Protein AF-A0A2T0LSN9-F1 (afdb_monomer_lite)

Foldseek 3Di:
DVVCVVVLQWADPDPVVLVVQLCCQLCVVQVVCVVDPHDGDDPVRNVVSNVRSVVVSSVVTHDPVGD

Sequence (67 aa):
MRRLADRGLLALEDAGRAANHYRWLVTGAAVTRAQSSVPPLDDAERDDLVRSGVRAFRHGYLPPDQR

pLDDT: mean 93.58, std 6.11, range [66.12, 98.5]

InterPro domains:
  IPR039536 Transcriptional regulator TetR, C-terminal, Proteobacteria type [PF14246] (2-61)

Secondary structure (DSSP, 8-state):
-HHHHTTTSS--S-HHHHHHHHHHHHHHHHHHHHTSSSPPP-HHHHHHHHHHHHHHHHHHH--GGG-

Radius of gyration: 14.0 Å; chains: 1; bounding box: 23×21×41 Å

Structure (mmCIF, N/CA/C/O backbone):
data_AF-A0A2T0LSN9-F1
#
_entry.id   AF-A0A2T0LSN9-F1
#
loop_
_atom_site.group_PDB
_atom_site.id
_atom_site.type_symbol
_atom_site.label_atom_id
_atom_site.label_alt_id
_atom_site.label_comp_id
_atom_site.label_asym_id
_atom_site.label_entity_id
_atom_site.label_seq_id
_atom_site.pdbx_PDB_ins_code
_atom_site.Cartn_x
_atom_site.Cartn_y
_atom_site.Cartn_z
_atom_site.occupancy
_atom_site.B_iso_or_equiv
_atom_site.auth_seq_id
_atom_site.auth_comp_id
_atom_site.auth_asym_id
_atom_site.auth_atom_id
_atom_site.pdbx_PDB_model_num
ATOM 1 N N . MET A 1 1 ? -11.229 -3.539 5.190 1.00 87.00 1 MET A N 1
ATOM 2 C CA . MET A 1 1 ? -10.653 -2.781 6.322 1.00 87.00 1 MET A CA 1
ATOM 3 C C . MET A 1 1 ? -11.408 -3.004 7.627 1.00 87.00 1 MET A C 1
ATOM 5 O O . MET A 1 1 ? -10.816 -3.615 8.501 1.00 87.00 1 MET A O 1
ATOM 9 N N . ARG A 1 2 ? -12.697 -2.638 7.758 1.00 85.25 2 ARG A N 1
ATOM 10 C CA . ARG A 1 2 ? -13.470 -2.820 9.013 1.00 85.25 2 ARG A CA 1
ATOM 11 C C . ARG A 1 2 ? -13.389 -4.241 9.603 1.00 85.25 2 ARG A C 1
ATOM 13 O O . ARG A 1 2 ? -12.885 -4.388 10.701 1.00 85.25 2 ARG A O 1
ATOM 20 N N . ARG A 1 3 ? -13.669 -5.283 8.807 1.00 89.44 3 ARG A N 1
ATOM 21 C CA . ARG A 1 3 ? -13.544 -6.697 9.238 1.00 89.44 3 ARG A CA 1
ATOM 22 C C . ARG A 1 3 ? -12.159 -7.103 9.777 1.00 89.44 3 ARG A C 1
ATOM 24 O O . ARG A 1 3 ? -12.070 -8.062 10.531 1.00 89.44 3 ARG A O 1
ATOM 31 N N . LEU A 1 4 ? -11.075 -6.449 9.347 1.00 87.25 4 LEU A N 1
ATOM 32 C CA . LEU A 1 4 ? -9.725 -6.729 9.861 1.00 87.25 4 LEU A CA 1
ATOM 33 C C . LEU A 1 4 ? -9.511 -6.056 11.221 1.00 87.25 4 LEU A C 1
ATOM 35 O O . LEU A 1 4 ? -8.918 -6.662 12.107 1.00 87.25 4 LEU A O 1
ATOM 39 N N . ALA A 1 5 ? -10.041 -4.843 11.394 1.00 87.69 5 ALA A N 1
ATOM 40 C CA . ALA A 1 5 ? -10.035 -4.150 12.678 1.00 87.69 5 ALA A CA 1
ATOM 41 C C . ALA A 1 5 ? -10.914 -4.853 13.715 1.00 87.69 5 ALA A C 1
ATOM 43 O O . ALA A 1 5 ? -10.474 -5.053 14.839 1.00 87.69 5 ALA A O 1
ATOM 44 N N . ASP A 1 6 ? -12.102 -5.322 13.320 1.00 89.69 6 ASP A N 1
ATOM 45 C CA . ASP A 1 6 ? -13.013 -6.058 14.210 1.00 89.69 6 ASP A CA 1
ATOM 46 C C . ASP A 1 6 ? -12.383 -7.365 14.733 1.00 89.69 6 ASP A C 1
ATOM 48 O O . ASP A 1 6 ? -12.765 -7.878 15.779 1.00 89.69 6 ASP A O 1
ATOM 52 N N . ARG A 1 7 ? -11.389 -7.902 14.012 1.00 89.69 7 ARG A N 1
ATOM 53 C CA . ARG A 1 7 ? -10.592 -9.077 14.403 1.00 89.69 7 ARG A CA 1
ATOM 54 C C . ARG A 1 7 ? -9.314 -8.725 15.173 1.00 89.69 7 ARG A C 1
ATOM 56 O O . ARG A 1 7 ? -8.498 -9.613 15.400 1.00 89.69 7 ARG A O 1
ATOM 63 N N . GLY A 1 8 ? -9.093 -7.452 15.498 1.00 87.38 8 GLY A N 1
ATOM 64 C CA . GLY A 1 8 ? -7.881 -6.977 16.169 1.00 87.38 8 GLY A CA 1
ATOM 65 C C . GLY A 1 8 ? -6.609 -7.068 15.320 1.00 87.38 8 GLY A C 1
ATOM 66 O O . GLY A 1 8 ? -5.515 -6.964 15.853 1.00 87.38 8 GLY A O 1
ATOM 67 N N . LEU A 1 9 ? -6.719 -7.270 14.001 1.00 89.69 9 LEU A N 1
ATOM 68 C CA . LEU A 1 9 ? -5.553 -7.399 13.115 1.00 89.69 9 LEU A CA 1
ATOM 69 C C . LEU A 1 9 ? -4.997 -6.043 12.662 1.00 89.69 9 LEU A C 1
ATOM 71 O O . LEU A 1 9 ? -3.887 -5.985 12.140 1.00 89.69 9 LEU A O 1
ATOM 75 N N . LEU A 1 10 ? -5.784 -4.972 12.802 1.00 91.06 10 LEU A N 1
ATOM 76 C CA . LEU A 1 10 ? -5.404 -3.597 12.484 1.00 91.06 10 LEU A CA 1
ATOM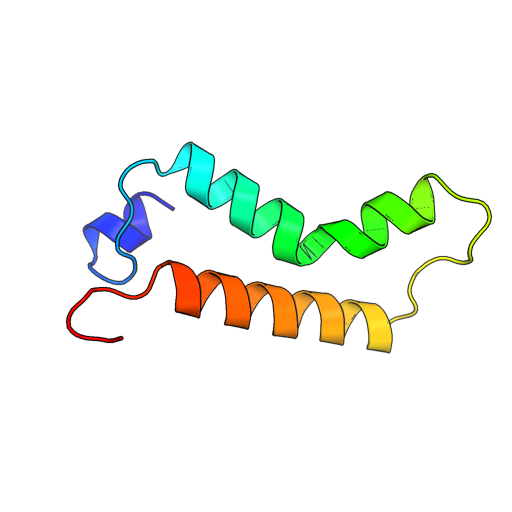 77 C C . LEU A 1 10 ? -6.032 -2.641 13.505 1.00 91.06 10 LEU A C 1
ATOM 79 O O . LEU A 1 10 ? -7.217 -2.763 13.809 1.00 91.06 10 LEU A O 1
ATOM 83 N N . ALA A 1 11 ? -5.282 -1.642 13.960 1.00 92.00 11 ALA A N 1
ATOM 84 C CA . ALA A 1 11 ? -5.818 -0.541 14.756 1.00 92.00 11 ALA A CA 1
ATOM 85 C C . ALA A 1 11 ? -6.311 0.582 13.833 1.00 92.00 11 ALA A C 1
ATOM 87 O O . ALA A 1 11 ? -5.521 1.393 13.352 1.00 92.00 11 ALA A O 1
ATOM 88 N N . LEU A 1 12 ? -7.619 0.610 13.550 1.00 89.75 12 LEU A N 1
ATOM 89 C CA . LEU A 1 12 ? -8.238 1.574 12.633 1.00 89.75 12 LEU A CA 1
ATOM 90 C C . LEU A 1 12 ? -9.255 2.465 13.359 1.00 89.75 12 LEU A C 1
ATOM 92 O O . LEU A 1 12 ? -10.265 1.965 13.849 1.00 89.75 12 LEU A O 1
ATOM 96 N N . GLU A 1 13 ? -9.059 3.782 13.321 1.00 86.44 13 GLU A N 1
ATOM 97 C CA . GLU A 1 13 ? -10.081 4.757 13.740 1.00 86.44 13 GLU A CA 1
ATOM 98 C C . GLU A 1 13 ? -11.114 4.969 12.619 1.00 86.44 13 GLU A C 1
ATOM 100 O O . GLU A 1 13 ? -12.321 4.816 12.811 1.00 86.44 13 GLU A O 1
ATOM 105 N N . ASP A 1 14 ? -10.624 5.205 11.398 1.00 92.19 14 ASP A N 1
ATOM 106 C CA . ASP A 1 14 ? -11.421 5.403 10.188 1.00 92.19 14 ASP A CA 1
ATOM 107 C C . ASP A 1 14 ? -11.020 4.380 9.112 1.00 92.19 14 ASP A C 1
ATOM 109 O O . ASP A 1 14 ? -9.935 4.423 8.522 1.00 92.19 14 ASP A O 1
ATOM 113 N N . ALA A 1 15 ? -11.928 3.440 8.841 1.00 90.94 15 ALA A N 1
ATOM 114 C CA . ALA A 1 15 ? -11.709 2.376 7.868 1.00 90.94 15 ALA A CA 1
ATOM 115 C C . ALA A 1 15 ? -11.636 2.882 6.414 1.00 90.94 15 ALA A C 1
ATOM 117 O O . ALA A 1 15 ? -10.960 2.252 5.596 1.00 90.94 15 ALA A O 1
ATOM 118 N N . GLY A 1 16 ? -12.319 3.984 6.089 1.00 94.44 16 GLY A N 1
ATOM 119 C CA . GLY A 1 16 ? -12.293 4.604 4.764 1.00 94.44 16 GLY A CA 1
ATOM 120 C C . GLY A 1 16 ? -10.969 5.316 4.517 1.00 94.44 16 GLY A C 1
ATOM 121 O O . GLY A 1 16 ? -10.325 5.094 3.489 1.00 94.44 16 GLY A O 1
ATOM 122 N N . ARG A 1 17 ? -10.494 6.078 5.508 1.00 95.56 17 ARG A N 1
ATOM 123 C CA . ARG A 1 17 ? -9.164 6.701 5.468 1.00 95.56 17 ARG A CA 1
ATOM 124 C C . ARG A 1 17 ? -8.055 5.657 5.340 1.00 95.56 17 ARG A C 1
ATOM 126 O O . ARG A 1 17 ? -7.191 5.796 4.476 1.00 95.56 17 ARG A O 1
ATOM 133 N N . ALA A 1 18 ? -8.120 4.576 6.120 1.00 96.06 18 ALA A N 1
ATOM 134 C CA . ALA A 1 18 ? -7.163 3.475 6.021 1.00 96.06 18 ALA A CA 1
ATOM 135 C C . ALA A 1 18 ? -7.177 2.805 4.637 1.00 96.06 18 ALA A C 1
ATOM 137 O O . ALA A 1 18 ? -6.121 2.545 4.063 1.00 96.06 18 ALA A O 1
ATOM 138 N N . ALA A 1 19 ? -8.355 2.576 4.050 1.00 96.06 19 ALA A N 1
ATOM 139 C CA . ALA A 1 19 ? -8.450 2.043 2.692 1.00 96.06 19 ALA A CA 1
ATOM 140 C C . ALA A 1 19 ? -7.813 2.984 1.652 1.00 96.06 19 ALA A C 1
ATOM 142 O O . ALA A 1 19 ? -7.111 2.518 0.754 1.00 96.06 19 ALA A O 1
ATOM 143 N N . ASN A 1 20 ? -8.001 4.301 1.790 1.00 97.31 20 ASN A N 1
ATOM 144 C CA . ASN A 1 20 ? -7.372 5.274 0.898 1.00 97.31 20 ASN A CA 1
ATOM 145 C C . ASN A 1 20 ? -5.841 5.305 1.055 1.00 97.31 20 ASN A C 1
ATOM 147 O O . ASN A 1 20 ? -5.140 5.368 0.047 1.00 97.31 20 ASN A O 1
ATOM 151 N N . HIS A 1 21 ? -5.311 5.202 2.279 1.00 97.62 21 HIS A N 1
ATOM 152 C CA . HIS A 1 21 ? -3.864 5.078 2.496 1.00 97.62 21 HIS A CA 1
ATOM 153 C C . HIS A 1 21 ? -3.303 3.805 1.860 1.00 97.62 21 HIS A C 1
ATOM 155 O O . HIS A 1 21 ? -2.310 3.880 1.144 1.00 97.62 21 HIS A O 1
ATOM 161 N N . TYR A 1 22 ? -3.960 2.656 2.062 1.00 97.62 22 TYR A N 1
ATOM 162 C CA . TYR A 1 22 ? -3.563 1.397 1.428 1.00 97.62 22 TYR A CA 1
ATOM 163 C C . TYR A 1 22 ? -3.480 1.542 -0.093 1.00 97.62 22 TYR A C 1
ATOM 165 O O . TYR A 1 22 ? -2.454 1.213 -0.680 1.00 97.62 22 TYR A O 1
ATOM 173 N N . ARG A 1 23 ? -4.529 2.099 -0.718 1.00 97.94 23 ARG A N 1
ATOM 174 C CA . ARG A 1 23 ? -4.568 2.352 -2.163 1.00 97.94 23 ARG A CA 1
ATOM 175 C C . ARG A 1 23 ? -3.354 3.160 -2.611 1.00 97.94 23 ARG A C 1
ATOM 177 O O . ARG A 1 23 ? -2.631 2.723 -3.496 1.00 97.94 23 ARG A O 1
ATOM 184 N N . TRP A 1 24 ? -3.104 4.307 -1.985 1.00 98.25 24 TRP A N 1
ATOM 185 C CA . TRP A 1 24 ? -1.992 5.168 -2.386 1.00 98.25 24 TRP A CA 1
ATOM 186 C C . TRP A 1 24 ? -0.620 4.535 -2.159 1.00 98.25 24 TRP A C 1
ATOM 188 O O . TRP A 1 24 ? 0.260 4.715 -2.995 1.00 98.25 24 TRP A O 1
ATOM 198 N N . LEU A 1 25 ? -0.446 3.754 -1.094 1.00 98.50 25 LEU A N 1
ATOM 199 C CA . LEU A 1 25 ? 0.809 3.053 -0.826 1.00 98.50 25 LEU A CA 1
ATOM 200 C C . LEU A 1 25 ? 1.119 1.973 -1.870 1.00 98.50 25 LEU A C 1
ATOM 202 O O . LEU A 1 25 ? 2.281 1.802 -2.217 1.00 98.50 25 LEU A O 1
ATOM 206 N N . VAL A 1 26 ? 0.108 1.267 -2.389 1.00 98.19 26 VAL A N 1
ATOM 207 C CA . VAL A 1 26 ? 0.322 0.162 -3.348 1.00 98.19 26 VAL A CA 1
ATOM 208 C C . VAL A 1 26 ? 0.174 0.571 -4.815 1.00 98.19 26 VAL A C 1
ATOM 210 O O . VAL A 1 26 ? 0.574 -0.187 -5.692 1.00 98.19 26 VAL A O 1
ATOM 213 N N . THR A 1 27 ? -0.392 1.747 -5.115 1.00 97.75 27 THR A N 1
ATOM 214 C CA . THR A 1 27 ? -0.591 2.206 -6.505 1.00 97.75 27 THR A CA 1
ATOM 215 C C . THR A 1 27 ? 0.018 3.567 -6.818 1.00 97.75 27 THR A C 1
ATOM 217 O O . THR A 1 27 ? 0.036 3.954 -7.983 1.00 97.75 27 THR A O 1
ATOM 220 N N . GLY A 1 28 ? 0.478 4.331 -5.823 1.00 96.81 28 GLY A N 1
ATOM 221 C CA . GLY A 1 28 ? 0.812 5.749 -5.991 1.00 96.81 28 GLY A CA 1
ATOM 222 C C . GLY A 1 28 ? 1.857 6.007 -7.071 1.00 96.81 28 GLY A C 1
ATOM 223 O O . GLY A 1 28 ? 1.619 6.814 -7.965 1.00 96.81 28 GLY A O 1
ATOM 224 N N . ALA A 1 29 ? 2.967 5.266 -7.056 1.00 96.31 29 ALA A N 1
ATOM 225 C CA . ALA A 1 29 ? 4.015 5.421 -8.065 1.00 96.31 29 ALA A CA 1
ATOM 226 C C . ALA A 1 29 ? 3.523 5.079 -9.484 1.00 96.31 29 ALA A C 1
ATOM 228 O O . ALA A 1 29 ? 3.845 5.794 -10.433 1.00 96.31 29 ALA A O 1
ATOM 229 N N . ALA A 1 30 ? 2.690 4.043 -9.627 1.00 96.94 30 ALA A N 1
ATOM 230 C CA . ALA A 1 30 ? 2.096 3.663 -10.909 1.00 96.94 30 ALA A CA 1
ATOM 231 C C . ALA A 1 30 ? 1.163 4.759 -11.449 1.00 96.94 30 ALA A C 1
ATOM 233 O O . ALA A 1 30 ? 1.253 5.142 -12.614 1.00 96.94 30 ALA A O 1
ATOM 234 N N . VAL A 1 31 ? 0.300 5.299 -10.581 1.00 96.88 31 VAL A N 1
ATOM 235 C CA . VAL A 1 31 ? -0.637 6.385 -10.905 1.00 96.88 31 VAL A CA 1
ATOM 236 C C . VAL A 1 31 ? 0.108 7.652 -11.323 1.00 96.88 31 VAL A C 1
ATOM 238 O O . VAL A 1 31 ? -0.308 8.314 -12.272 1.00 96.88 31 VAL A O 1
ATOM 241 N N . THR A 1 32 ? 1.211 7.984 -10.649 1.00 96.00 32 THR A N 1
ATOM 242 C CA . THR A 1 32 ? 2.040 9.143 -10.997 1.00 96.00 32 THR A CA 1
ATOM 243 C C . THR A 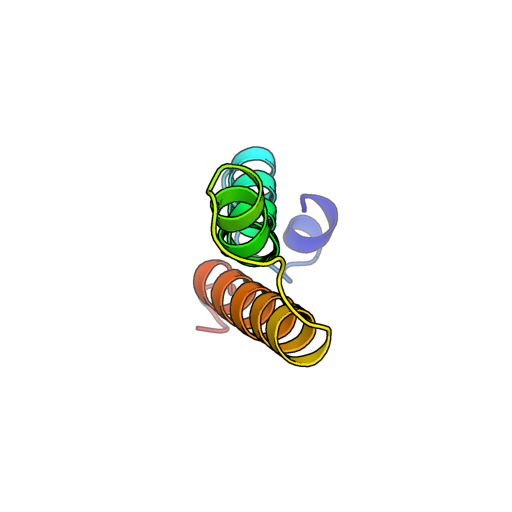1 32 ? 2.734 8.954 -12.343 1.00 96.00 32 THR A C 1
ATOM 245 O O . THR A 1 32 ? 2.668 9.853 -13.179 1.00 96.00 32 THR A O 1
ATOM 248 N N . ARG A 1 33 ? 3.349 7.787 -12.605 1.00 96.44 33 ARG A N 1
ATOM 249 C CA . ARG A 1 33 ? 4.005 7.536 -13.901 1.00 96.44 33 ARG A CA 1
ATOM 250 C C . ARG A 1 33 ? 3.009 7.570 -15.060 1.00 96.44 33 ARG A C 1
ATOM 252 O O . ARG A 1 33 ? 3.309 8.190 -16.073 1.00 96.44 33 ARG A O 1
ATOM 259 N N . ALA A 1 34 ? 1.809 7.016 -14.880 1.00 94.75 34 ALA A N 1
ATOM 260 C CA . ALA A 1 34 ? 0.754 7.028 -15.897 1.00 94.75 34 ALA A CA 1
ATOM 261 C C . ALA A 1 34 ? 0.270 8.441 -16.289 1.00 94.75 34 ALA A C 1
ATOM 263 O O . ALA A 1 34 ? -0.261 8.622 -17.379 1.00 94.75 34 ALA A O 1
ATOM 264 N N . GLN A 1 35 ? 0.452 9.438 -15.418 1.00 96.06 35 GLN A N 1
ATOM 265 C CA . GLN A 1 35 ? 0.124 10.848 -15.680 1.00 96.06 35 GLN A CA 1
ATOM 266 C C . GLN A 1 35 ? 1.328 11.659 -16.187 1.00 96.06 35 GLN A C 1
ATOM 268 O O . GLN A 1 35 ? 1.249 12.878 -16.317 1.00 96.06 35 GLN A O 1
ATOM 273 N N . SER A 1 36 ? 2.454 10.995 -16.446 1.00 95.19 36 SER A N 1
ATOM 274 C CA . SER A 1 36 ? 3.714 11.604 -16.865 1.00 95.19 36 SER A CA 1
ATOM 275 C C . SER A 1 36 ? 4.174 11.023 -18.203 1.00 95.19 36 SER A C 1
ATOM 277 O O . SER A 1 36 ? 3.586 10.076 -18.717 1.00 95.19 36 SER A O 1
ATOM 279 N N . SER A 1 37 ? 5.263 11.553 -18.758 1.00 95.25 37 SER A N 1
ATOM 280 C CA . SER A 1 37 ? 5.926 10.972 -19.933 1.00 95.25 37 SER A CA 1
ATOM 281 C C . SER A 1 37 ? 6.908 9.841 -19.589 1.00 95.25 37 SER A C 1
ATOM 283 O O . SER A 1 37 ? 7.636 9.379 -20.466 1.00 95.25 37 SER A O 1
ATOM 285 N N . VAL A 1 38 ? 6.990 9.425 -18.320 1.00 95.81 38 VAL A N 1
ATOM 286 C CA . VAL A 1 38 ? 7.871 8.337 -17.869 1.00 95.81 38 VAL A CA 1
ATOM 287 C C . 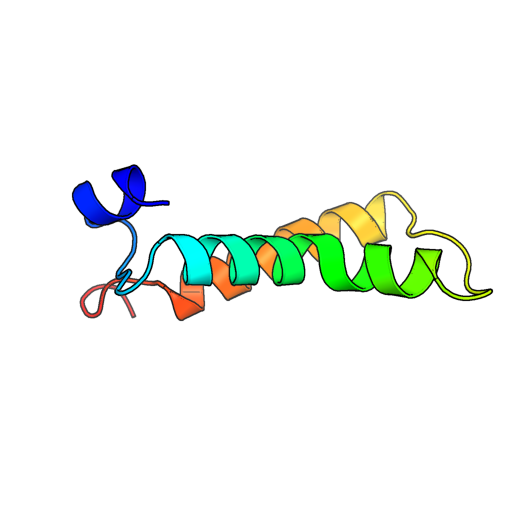VAL A 1 38 ? 7.261 6.985 -18.264 1.00 95.81 38 VAL A C 1
ATOM 289 O O . VAL A 1 38 ? 6.047 6.817 -18.129 1.00 95.81 38 VAL A O 1
ATOM 292 N N . PRO A 1 39 ? 8.066 5.998 -18.707 1.00 96.62 39 PRO A N 1
ATOM 293 C CA . PRO A 1 39 ? 7.566 4.658 -19.003 1.00 96.62 39 PRO A CA 1
ATOM 294 C C . PRO A 1 39 ? 6.795 4.017 -17.830 1.00 96.62 39 PRO A C 1
ATOM 296 O O . PRO A 1 39 ? 7.125 4.274 -16.666 1.00 96.62 39 PRO A O 1
ATOM 299 N N . PRO A 1 40 ? 5.795 3.155 -18.106 1.00 96.25 40 PRO A N 1
ATOM 300 C CA . PRO A 1 40 ? 5.101 2.384 -17.075 1.00 96.25 40 PRO A CA 1
ATOM 301 C C . PRO A 1 40 ? 6.057 1.548 -16.218 1.00 96.25 40 PRO A C 1
ATOM 303 O O . PRO A 1 40 ? 7.160 1.226 -16.650 1.00 96.25 40 PRO A O 1
ATOM 306 N N . LEU A 1 41 ? 5.609 1.170 -15.017 1.00 97.19 41 LEU A N 1
ATOM 307 C CA . LEU A 1 41 ? 6.364 0.244 -14.171 1.00 97.19 41 LEU A CA 1
ATOM 308 C C . LEU A 1 41 ? 6.452 -1.135 -14.833 1.00 97.19 41 LEU A C 1
ATOM 310 O O . LEU A 1 41 ? 5.421 -1.702 -15.232 1.00 97.19 41 LEU A O 1
ATOM 314 N N . ASP A 1 42 ? 7.654 -1.695 -14.874 1.00 97.81 42 ASP A N 1
ATOM 315 C CA . ASP A 1 42 ? 7.830 -3.102 -15.224 1.00 97.81 42 ASP A CA 1
ATOM 316 C C . ASP A 1 42 ? 7.264 -4.039 -14.132 1.00 97.81 42 ASP A C 1
ATOM 318 O O . ASP A 1 42 ? 6.705 -3.596 -13.121 1.00 97.81 42 ASP A O 1
ATOM 322 N N . ASP A 1 43 ? 7.308 -5.352 -14.372 1.00 97.88 43 ASP A N 1
ATOM 323 C CA . ASP A 1 43 ? 6.755 -6.333 -13.429 1.00 97.88 43 ASP A CA 1
ATOM 324 C C . ASP A 1 43 ? 7.512 -6.342 -12.088 1.00 97.88 43 ASP A C 1
ATOM 326 O O . ASP A 1 43 ? 6.883 -6.423 -11.032 1.00 97.88 43 ASP A O 1
ATOM 330 N N . ALA A 1 44 ? 8.841 -6.188 -12.101 1.00 98.19 44 ALA A N 1
ATOM 331 C CA . ALA A 1 44 ? 9.654 -6.191 -10.886 1.00 98.19 44 ALA A CA 1
ATOM 332 C C . ALA A 1 44 ? 9.419 -4.926 -10.043 1.00 98.19 44 ALA A C 1
ATOM 334 O O . ALA A 1 44 ? 9.277 -5.006 -8.820 1.00 98.19 44 ALA A O 1
ATOM 335 N N . GLU A 1 45 ? 9.314 -3.766 -10.693 1.00 98.06 45 GLU A N 1
ATOM 336 C CA . GLU A 1 45 ? 8.954 -2.494 -10.068 1.00 98.06 45 GLU A CA 1
ATOM 337 C C . GLU A 1 45 ? 7.538 -2.537 -9.471 1.00 98.06 45 GLU A C 1
ATOM 339 O O . GLU A 1 45 ? 7.306 -2.014 -8.377 1.00 98.06 45 GLU A O 1
ATOM 344 N N . ARG A 1 46 ? 6.577 -3.174 -10.158 1.00 98.12 46 ARG A N 1
ATOM 345 C CA . ARG A 1 46 ? 5.212 -3.365 -9.636 1.00 98.12 46 ARG A CA 1
ATOM 346 C C . ARG A 1 46 ? 5.194 -4.250 -8.398 1.00 98.12 46 ARG A C 1
ATOM 348 O O . ARG A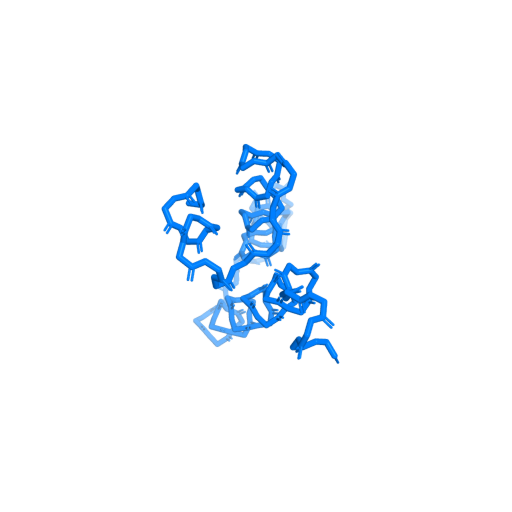 1 46 ? 4.559 -3.882 -7.407 1.00 98.12 46 ARG A O 1
ATOM 355 N N . ASP A 1 47 ? 5.897 -5.375 -8.434 1.00 98.44 47 ASP A N 1
ATOM 356 C CA . ASP A 1 47 ? 5.982 -6.292 -7.298 1.00 98.44 47 ASP A CA 1
ATOM 357 C C . ASP A 1 47 ? 6.621 -5.625 -6.079 1.00 98.44 47 ASP A C 1
ATOM 359 O O . ASP A 1 47 ? 6.147 -5.796 -4.949 1.00 98.44 47 ASP A O 1
ATOM 363 N N . ASP A 1 48 ? 7.673 -4.833 -6.289 1.00 98.38 48 ASP A N 1
ATOM 364 C CA . ASP A 1 48 ? 8.315 -4.105 -5.201 1.00 98.38 48 ASP A CA 1
ATOM 365 C C . ASP A 1 48 ? 7.427 -2.993 -4.626 1.00 98.38 48 ASP A C 1
ATOM 367 O O . ASP A 1 48 ? 7.312 -2.865 -3.402 1.00 98.38 48 ASP A O 1
ATOM 371 N N . LEU A 1 49 ? 6.708 -2.252 -5.477 1.00 98.31 49 LEU A N 1
ATOM 372 C CA . LEU A 1 49 ? 5.734 -1.249 -5.038 1.00 98.31 49 LEU A CA 1
ATOM 373 C C . LEU A 1 49 ? 4.637 -1.873 -4.165 1.00 98.31 49 LEU A C 1
ATOM 375 O O . LEU A 1 49 ? 4.329 -1.362 -3.087 1.00 98.31 49 LEU A O 1
ATOM 379 N N . VAL A 1 50 ? 4.061 -2.997 -4.596 1.00 98.38 50 VAL A N 1
ATOM 380 C CA . VAL A 1 50 ? 3.022 -3.688 -3.822 1.00 98.38 50 VAL A CA 1
ATOM 381 C C . VAL A 1 50 ? 3.592 -4.189 -2.496 1.00 98.38 50 VAL A C 1
ATOM 383 O O . VAL A 1 50 ? 2.996 -3.956 -1.441 1.00 98.38 50 VAL A O 1
ATOM 386 N N . ARG A 1 51 ? 4.761 -4.840 -2.514 1.00 98.50 51 ARG A N 1
ATOM 387 C CA . ARG A 1 51 ? 5.395 -5.396 -1.309 1.00 98.50 51 ARG A CA 1
ATOM 388 C C . ARG A 1 51 ? 5.727 -4.310 -0.287 1.00 98.50 51 ARG A C 1
ATOM 390 O O . ARG A 1 51 ? 5.387 -4.447 0.893 1.00 98.50 51 ARG A O 1
ATOM 397 N N . SER A 1 52 ? 6.377 -3.236 -0.728 1.00 98.25 52 SER A N 1
ATOM 398 C CA . SER A 1 52 ? 6.754 -2.109 0.127 1.00 98.25 52 SER A CA 1
ATOM 399 C C . SER A 1 52 ? 5.522 -1.367 0.653 1.00 98.25 52 SER A C 1
ATOM 401 O O . SER A 1 52 ? 5.444 -1.102 1.856 1.00 98.25 52 SER A O 1
ATOM 403 N N . GLY A 1 53 ? 4.514 -1.137 -0.193 1.00 98.25 53 GLY A N 1
ATOM 404 C CA . GLY A 1 53 ? 3.254 -0.503 0.185 1.00 98.25 53 GLY A CA 1
ATOM 405 C C . GLY A 1 53 ? 2.471 -1.297 1.234 1.00 98.25 53 GLY A C 1
ATOM 406 O O . GLY A 1 53 ? 2.025 -0.729 2.233 1.00 98.25 53 GLY A O 1
ATOM 407 N N . VAL A 1 54 ? 2.367 -2.623 1.078 1.00 97.25 54 VAL A N 1
ATOM 408 C CA . VAL A 1 54 ? 1.735 -3.510 2.074 1.00 97.25 54 VAL A CA 1
ATOM 409 C C . VAL A 1 54 ? 2.506 -3.490 3.393 1.00 97.25 54 VAL A C 1
ATOM 411 O O . VAL A 1 54 ? 1.892 -3.389 4.458 1.00 97.25 54 VAL A O 1
ATOM 414 N N . ARG A 1 55 ? 3.844 -3.566 3.352 1.00 96.94 55 ARG A N 1
ATOM 415 C CA . ARG A 1 55 ? 4.686 -3.509 4.558 1.00 96.94 55 ARG A CA 1
ATOM 416 C C . ARG A 1 55 ? 4.490 -2.190 5.309 1.00 96.94 55 ARG A C 1
ATOM 418 O O . ARG A 1 55 ? 4.272 -2.219 6.519 1.00 96.94 55 ARG A O 1
ATOM 425 N N . ALA A 1 56 ? 4.529 -1.064 4.599 1.00 97.62 56 ALA A N 1
ATOM 426 C CA . ALA A 1 56 ? 4.322 0.262 5.174 1.00 97.62 56 ALA A CA 1
ATOM 427 C C . ALA A 1 56 ? 2.914 0.410 5.767 1.00 97.62 56 ALA A C 1
ATOM 429 O O . ALA A 1 56 ? 2.767 0.857 6.905 1.00 97.62 56 ALA A O 1
ATOM 430 N N . PHE A 1 57 ? 1.886 -0.038 5.038 1.00 96.50 57 PHE A N 1
ATOM 431 C CA . PHE A 1 57 ? 0.506 -0.006 5.515 1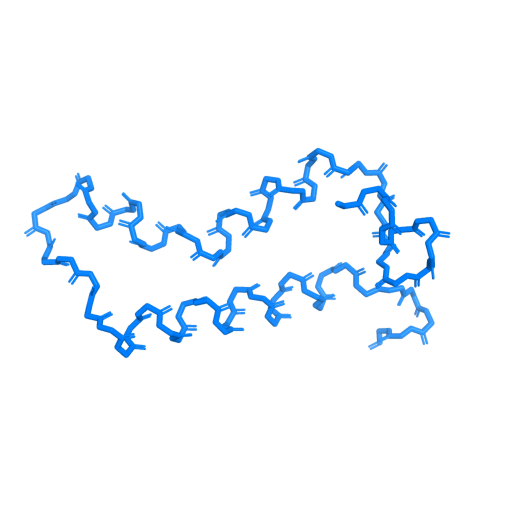.00 96.50 57 PHE A CA 1
ATOM 432 C C . PHE A 1 57 ? 0.342 -0.806 6.806 1.00 96.50 57 PHE A C 1
ATOM 434 O O . PHE A 1 57 ? -0.205 -0.295 7.780 1.00 96.50 57 PHE A O 1
ATOM 441 N N . ARG A 1 58 ? 0.849 -2.045 6.836 1.00 94.00 58 ARG A N 1
ATOM 442 C CA . ARG A 1 58 ? 0.798 -2.870 8.045 1.00 94.00 58 ARG A CA 1
ATOM 443 C C . ARG A 1 58 ? 1.469 -2.154 9.203 1.00 94.00 58 ARG A C 1
ATOM 445 O O . ARG A 1 58 ? 0.828 -1.999 10.228 1.00 94.00 58 ARG A O 1
ATOM 452 N N . HIS A 1 59 ? 2.693 -1.663 9.026 1.00 93.88 59 HIS A N 1
ATOM 453 C CA . HIS A 1 59 ? 3.427 -1.006 10.105 1.00 93.88 59 HIS A CA 1
ATOM 454 C C . HIS A 1 59 ? 2.692 0.221 10.675 1.00 93.88 59 HIS A C 1
ATOM 456 O O . HIS A 1 59 ? 2.602 0.371 11.890 1.00 93.88 59 HIS A O 1
ATOM 462 N N . GLY A 1 60 ? 2.080 1.049 9.819 1.00 94.25 60 GLY A N 1
ATOM 463 C CA . GLY A 1 60 ? 1.292 2.204 10.266 1.00 94.25 60 GLY A CA 1
ATOM 464 C C . GLY A 1 60 ? 0.014 1.836 11.034 1.00 94.25 60 GLY A C 1
ATOM 465 O O . GLY A 1 60 ? -0.411 2.575 11.923 1.00 94.25 60 GLY A O 1
ATOM 466 N N . TYR A 1 61 ? -0.575 0.678 10.730 1.00 94.62 61 TYR A N 1
ATOM 467 C CA . TYR A 1 61 ? -1.853 0.224 11.284 1.00 94.62 61 TYR A CA 1
ATOM 468 C C . TYR A 1 61 ? -1.746 -0.993 12.210 1.00 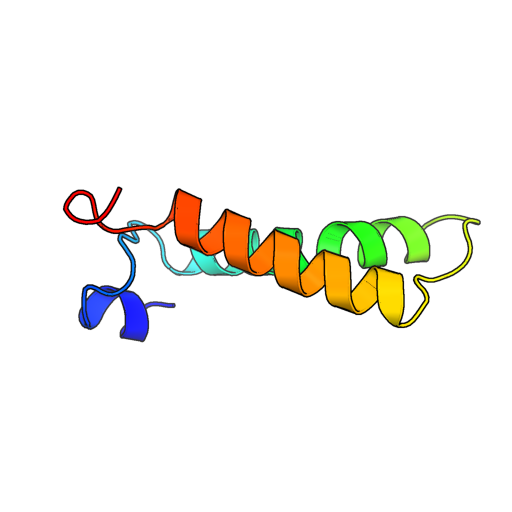94.62 61 TYR A C 1
ATOM 470 O O . TYR A 1 61 ? -2.770 -1.592 12.545 1.00 94.62 61 TYR A O 1
ATOM 478 N N . LEU A 1 62 ? -0.535 -1.353 12.645 1.00 92.06 62 LEU A N 1
ATOM 479 C CA . LEU A 1 62 ? -0.339 -2.393 13.652 1.00 92.06 62 LEU A CA 1
ATOM 480 C C . LEU A 1 62 ? -1.054 -1.998 14.957 1.00 92.06 62 LEU A C 1
ATOM 482 O O . LEU A 1 62 ? -0.988 -0.828 15.357 1.00 92.06 62 LEU A O 1
ATOM 486 N N . PRO A 1 63 ? -1.726 -2.955 15.618 1.00 85.88 63 PRO A N 1
ATOM 487 C CA . PRO A 1 63 ? -2.216 -2.785 16.979 1.00 85.88 63 PRO A CA 1
ATOM 488 C C . PRO A 1 63 ? -1.109 -2.320 17.944 1.00 85.88 63 PRO A C 1
ATOM 490 O O . PRO A 1 63 ? 0.050 -2.683 17.737 1.00 85.88 63 PRO A O 1
ATOM 493 N N . PRO A 1 64 ? -1.415 -1.516 18.982 1.00 79.44 64 PRO A N 1
ATOM 494 C CA . PRO A 1 64 ? -0.408 -0.985 19.910 1.00 79.44 64 PRO A CA 1
ATOM 495 C C . PRO A 1 64 ? 0.431 -2.058 20.615 1.00 79.44 64 PRO A C 1
ATOM 497 O O . PRO A 1 64 ? 1.592 -1.821 20.917 1.00 79.44 64 PRO A O 1
ATOM 500 N N . ASP A 1 65 ? -0.151 -3.231 20.847 1.00 81.19 65 ASP A N 1
ATOM 501 C CA . ASP A 1 65 ? 0.474 -4.428 21.416 1.00 81.19 65 ASP A CA 1
ATOM 502 C C . ASP A 1 65 ? 1.400 -5.171 20.434 1.00 81.19 65 ASP A C 1
ATOM 504 O O . ASP A 1 65 ? 2.111 -6.090 20.832 1.00 81.19 65 ASP A O 1
ATOM 508 N N . GLN A 1 66 ? 1.398 -4.778 19.156 1.00 74.00 66 GLN A N 1
ATOM 509 C CA . GLN A 1 66 ? 2.160 -5.403 18.069 1.00 74.00 66 GLN A CA 1
ATOM 510 C C . GLN A 1 66 ? 3.114 -4.433 17.353 1.00 74.00 66 GLN A C 1
ATOM 512 O O . GLN A 1 66 ? 3.666 -4.797 16.311 1.00 74.00 66 GLN A O 1
ATOM 517 N N . ARG A 1 67 ? 3.265 -3.201 17.851 1.00 66.12 67 ARG A N 1
ATOM 518 C CA . ARG A 1 67 ? 4.243 -2.223 17.348 1.00 66.12 67 ARG A CA 1
ATOM 519 C C . ARG A 1 67 ? 5.603 -2.430 17.994 1.00 66.12 67 ARG A C 1
ATOM 521 O O . ARG A 1 67 ? 6.593 -2.303 17.241 1.00 66.12 67 ARG A O 1
#

Organism: NCBI:txid1453103